Protein AF-E8JMA4-F1 (afdb_monomer_lite)

Structure (mmCIF, N/CA/C/O backbone):
data_AF-E8JMA4-F1
#
_entry.id   AF-E8JMA4-F1
#
loop_
_atom_site.group_PDB
_atom_site.id
_atom_site.type_symbol
_atom_site.label_atom_id
_atom_site.label_alt_id
_atom_site.label_comp_id
_atom_site.label_asym_id
_atom_site.label_entity_id
_atom_site.label_seq_id
_atom_site.pdbx_PDB_ins_code
_atom_site.Cartn_x
_atom_site.Cartn_y
_atom_site.Cartn_z
_atom_site.occupancy
_atom_site.B_iso_or_equiv
_atom_site.auth_seq_id
_atom_site.auth_comp_id
_atom_site.auth_asym_id
_atom_site.auth_atom_id
_atom_site.pdbx_PDB_model_num
ATOM 1 N N . MET A 1 1 ? 22.008 16.889 31.447 1.00 34.47 1 MET A N 1
ATOM 2 C CA . MET A 1 1 ? 21.770 15.453 31.708 1.00 34.47 1 MET A CA 1
ATOM 3 C C . MET A 1 1 ? 21.089 14.903 30.471 1.00 34.47 1 MET A C 1
ATOM 5 O O . MET A 1 1 ? 19.992 15.343 30.158 1.00 34.47 1 MET A O 1
ATOM 9 N N . GLY A 1 2 ? 21.834 14.136 29.677 1.00 41.97 2 GLY A N 1
ATOM 10 C CA . GLY A 1 2 ? 21.431 13.733 28.334 1.00 41.97 2 GLY A CA 1
ATOM 11 C C . GLY A 1 2 ? 20.276 12.740 28.337 1.00 41.97 2 GLY A C 1
ATOM 12 O O . GLY A 1 2 ? 20.227 11.860 29.186 1.00 41.97 2 GLY A O 1
ATOM 13 N N . ASN A 1 3 ? 19.406 12.864 27.340 1.00 37.56 3 ASN A N 1
ATOM 14 C CA . ASN A 1 3 ? 18.666 11.735 26.801 1.00 37.56 3 ASN A CA 1
ATOM 15 C C . ASN A 1 3 ? 19.006 11.679 25.317 1.00 37.56 3 ASN A C 1
ATOM 17 O O . ASN A 1 3 ? 18.850 12.665 24.600 1.00 37.56 3 ASN A O 1
ATOM 21 N N . GLY A 1 4 ? 19.607 10.558 24.926 1.00 39.25 4 GLY A N 1
ATOM 22 C CA . GLY A 1 4 ? 20.219 10.351 23.628 1.00 39.25 4 GLY A CA 1
ATOM 23 C C . GLY A 1 4 ? 19.219 10.483 22.495 1.00 39.25 4 GLY A C 1
ATOM 24 O O . GLY A 1 4 ? 18.450 9.566 22.229 1.00 39.25 4 GLY A O 1
ATOM 25 N N . ASP A 1 5 ? 19.312 11.594 21.776 1.00 39.41 5 ASP A N 1
ATOM 26 C CA . ASP A 1 5 ? 18.898 11.659 20.385 1.00 39.41 5 ASP A CA 1
ATOM 27 C C . ASP A 1 5 ? 20.010 10.969 19.577 1.00 39.41 5 ASP A C 1
ATOM 29 O O . ASP A 1 5 ? 20.922 11.592 19.028 1.00 39.41 5 ASP A O 1
ATOM 33 N N . LEU A 1 6 ? 20.022 9.632 19.628 1.00 41.47 6 LEU A N 1
ATOM 34 C CA . LEU A 1 6 ? 20.780 8.809 18.691 1.00 41.47 6 LEU A CA 1
ATOM 35 C C . LEU A 1 6 ? 20.145 9.056 17.326 1.00 41.47 6 LEU A C 1
ATOM 37 O O . LEU A 1 6 ? 19.218 8.363 16.915 1.00 41.47 6 LEU A O 1
ATOM 41 N N . GLY A 1 7 ? 20.624 10.119 16.679 1.00 38.72 7 GLY A N 1
ATOM 42 C CA . GLY A 1 7 ? 20.182 10.586 15.385 1.00 38.72 7 GLY A CA 1
ATOM 43 C C . GLY A 1 7 ? 20.275 9.463 14.369 1.00 38.72 7 GLY A C 1
ATOM 44 O O . GLY A 1 7 ? 21.314 9.252 13.739 1.00 38.72 7 GLY A O 1
ATOM 45 N N . MET A 1 8 ? 19.156 8.773 14.158 1.00 44.88 8 MET A N 1
ATOM 46 C CA . MET A 1 8 ? 18.905 8.163 12.870 1.00 44.88 8 MET A CA 1
ATOM 47 C C . MET A 1 8 ? 18.930 9.314 11.874 1.00 44.88 8 MET A C 1
ATOM 49 O O . MET A 1 8 ? 18.011 10.133 11.825 1.00 44.88 8 MET A O 1
ATOM 53 N N . LYS A 1 9 ? 20.045 9.420 11.139 1.00 49.44 9 LYS A N 1
ATOM 54 C CA . LYS A 1 9 ? 20.185 10.273 9.958 1.00 49.44 9 LYS A CA 1
ATOM 55 C C . LYS A 1 9 ? 18.846 10.252 9.232 1.00 49.44 9 LYS A C 1
ATOM 57 O O . LYS A 1 9 ? 18.392 9.160 8.900 1.00 49.44 9 LYS A O 1
ATOM 62 N N . LYS A 1 10 ? 18.219 11.419 9.028 1.00 56.12 10 LYS A N 1
ATOM 63 C CA . LYS A 1 10 ? 17.017 11.545 8.191 1.00 56.12 10 LYS A CA 1
ATOM 64 C C . LYS A 1 10 ? 17.308 10.808 6.888 1.00 56.12 10 LYS A C 1
ATOM 66 O O . LYS A 1 10 ? 18.063 11.310 6.055 1.00 56.12 10 LYS A O 1
ATOM 71 N N . LEU A 1 11 ? 16.791 9.588 6.763 1.00 60.94 11 LEU A N 1
ATOM 72 C CA . LEU A 1 11 ? 16.864 8.840 5.523 1.00 60.94 11 LEU A CA 1
ATOM 73 C C . LEU A 1 11 ? 16.191 9.715 4.461 1.00 60.94 11 LEU A C 1
ATOM 75 O O . LEU A 1 11 ? 15.265 10.473 4.764 1.00 60.94 11 LEU A O 1
ATOM 79 N N . PHE A 1 12 ? 16.701 9.661 3.231 1.00 75.50 12 PHE A N 1
ATOM 80 C CA . PHE A 1 12 ? 16.115 10.388 2.102 1.00 75.50 12 PHE A CA 1
ATOM 81 C C . PHE A 1 12 ? 14.599 10.157 2.056 1.00 75.50 12 PHE A C 1
ATOM 83 O O . PHE A 1 12 ? 14.161 9.065 2.388 1.00 75.50 12 PHE A O 1
ATOM 90 N N . SER A 1 13 ? 13.784 11.136 1.652 1.00 86.19 13 SER A N 1
ATOM 91 C CA . SER A 1 13 ? 12.327 10.925 1.568 1.00 86.19 13 SER A CA 1
ATOM 92 C C . SER A 1 13 ? 12.007 9.672 0.729 1.00 86.19 13 SER A C 1
ATOM 94 O O . SER A 1 13 ? 12.574 9.548 -0.362 1.00 86.19 13 SER A O 1
ATOM 96 N N . PRO A 1 14 ? 11.105 8.771 1.173 1.00 87.19 14 PRO A N 1
ATOM 97 C CA . PRO A 1 14 ? 10.703 7.598 0.404 1.00 87.19 14 PRO A CA 1
ATOM 98 C C . PRO A 1 14 ? 10.238 7.924 -1.012 1.00 87.19 14 PRO A C 1
ATOM 100 O O . PRO A 1 14 ? 10.599 7.218 -1.951 1.00 87.19 14 PRO A O 1
ATOM 103 N N . ALA A 1 15 ? 9.519 9.036 -1.198 1.00 86.94 15 ALA A N 1
ATOM 104 C CA . ALA A 1 15 ? 9.139 9.516 -2.525 1.00 86.94 15 ALA A CA 1
ATOM 105 C C . ALA A 1 15 ? 10.378 9.800 -3.391 1.00 86.94 15 ALA A C 1
ATOM 107 O O . ALA A 1 15 ? 10.512 9.268 -4.491 1.00 86.94 15 ALA A O 1
ATOM 108 N N . CYS A 1 16 ? 11.321 10.585 -2.864 1.00 88.62 16 CYS A N 1
ATOM 109 C CA . CYS A 1 16 ? 12.538 10.957 -3.581 1.00 88.62 16 CYS A CA 1
ATOM 110 C C . CYS A 1 16 ? 13.426 9.741 -3.883 1.00 88.62 16 CYS A C 1
ATOM 112 O O . CYS A 1 16 ? 13.853 9.572 -5.022 1.00 88.62 16 CYS A O 1
ATOM 114 N N . GLY A 1 17 ? 13.653 8.863 -2.901 1.00 89.88 17 GLY A N 1
ATOM 115 C CA . GLY A 1 17 ? 14.465 7.660 -3.087 1.00 89.88 17 GLY A CA 1
ATOM 116 C C . GLY A 1 17 ? 13.850 6.680 -4.085 1.00 89.88 17 GLY A C 1
ATOM 117 O O . GLY A 1 17 ? 14.570 6.118 -4.904 1.00 89.88 17 GLY A O 1
ATOM 118 N N . THR A 1 18 ? 12.522 6.534 -4.082 1.00 89.75 18 THR A N 1
ATOM 119 C CA . THR A 1 18 ? 11.817 5.699 -5.067 1.00 89.75 18 THR A CA 1
ATOM 120 C C . THR A 1 18 ? 11.958 6.260 -6.474 1.00 89.75 18 THR A C 1
ATOM 122 O O . THR A 1 18 ? 12.339 5.532 -7.385 1.00 89.75 18 THR A O 1
ATOM 125 N N . ILE A 1 19 ? 11.667 7.552 -6.656 1.00 90.06 19 ILE A N 1
ATOM 126 C CA . ILE A 1 19 ? 11.730 8.204 -7.969 1.00 90.06 19 ILE A CA 1
ATOM 127 C C . ILE A 1 19 ? 13.153 8.129 -8.519 1.00 90.06 19 ILE A C 1
ATOM 129 O O . ILE A 1 19 ? 13.346 7.746 -9.669 1.00 90.06 19 ILE A O 1
ATOM 133 N N . LEU A 1 20 ? 14.151 8.441 -7.688 1.00 92.75 20 LEU A N 1
ATOM 134 C CA . LEU A 1 20 ? 15.554 8.396 -8.080 1.00 92.75 20 LEU A CA 1
ATOM 135 C C . LEU A 1 20 ? 16.005 6.964 -8.396 1.00 92.75 20 LEU A C 1
ATOM 137 O O . LEU A 1 20 ? 16.656 6.747 -9.413 1.00 92.75 20 LEU A O 1
ATOM 141 N N . GLY A 1 21 ? 15.620 5.981 -7.58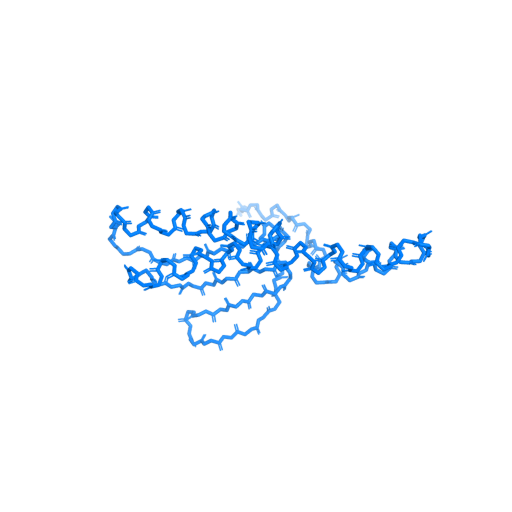0 1.00 91.19 21 GLY A N 1
ATOM 142 C CA . GLY A 1 21 ? 15.929 4.571 -7.818 1.00 91.19 21 GLY A CA 1
ATOM 143 C C . GLY A 1 21 ? 15.324 4.047 -9.121 1.00 91.19 21 GLY A C 1
ATOM 144 O O . GLY A 1 21 ? 16.040 3.468 -9.936 1.00 91.19 21 GLY A O 1
ATOM 145 N N . LEU A 1 22 ? 14.036 4.311 -9.362 1.00 91.25 22 LEU A N 1
ATOM 146 C CA . LEU A 1 22 ? 13.375 3.960 -10.621 1.00 91.25 22 LEU A CA 1
ATOM 147 C C . LEU A 1 22 ? 14.060 4.648 -11.802 1.00 91.25 22 LEU A C 1
ATOM 149 O O . LEU A 1 22 ? 14.405 3.985 -12.772 1.00 91.25 22 LEU A O 1
ATOM 153 N N . PHE A 1 23 ? 14.329 5.950 -11.706 1.00 93.62 23 PHE A N 1
ATOM 154 C CA . PHE A 1 23 ? 15.003 6.696 -12.766 1.00 93.62 23 PHE A CA 1
ATOM 155 C C . PHE A 1 23 ? 16.374 6.100 -13.119 1.00 93.62 23 PHE A C 1
ATOM 157 O O . PHE A 1 23 ? 16.672 5.901 -14.297 1.00 93.62 23 PHE A O 1
ATOM 164 N N . LEU A 1 24 ? 17.180 5.738 -12.115 1.00 94.44 24 LEU A N 1
ATOM 165 C CA . LEU A 1 24 ? 18.466 5.072 -12.329 1.00 94.44 24 LEU A CA 1
ATOM 166 C C . LEU A 1 24 ? 18.302 3.707 -13.008 1.00 94.44 24 LEU A C 1
ATOM 168 O O . LEU A 1 24 ? 19.017 3.422 -13.968 1.00 94.44 24 LEU A O 1
ATOM 172 N N . LEU A 1 25 ? 17.341 2.886 -12.574 1.00 92.50 25 LEU A N 1
ATOM 173 C CA . LEU A 1 25 ? 17.061 1.587 -13.198 1.00 92.50 25 LEU A CA 1
ATOM 174 C C . LEU A 1 25 ? 16.666 1.731 -14.675 1.00 92.50 25 LEU A C 1
ATOM 176 O O . LEU A 1 25 ? 17.141 0.965 -15.514 1.00 92.50 25 LEU A O 1
ATOM 180 N N . LEU A 1 26 ? 15.860 2.744 -15.010 1.00 93.25 26 LEU A N 1
ATOM 181 C CA . LEU A 1 26 ? 15.448 3.034 -16.388 1.00 93.25 26 LEU A CA 1
ATOM 182 C C . LEU A 1 26 ? 16.616 3.483 -17.284 1.00 93.25 26 LEU A C 1
ATOM 184 O O . LEU A 1 26 ? 16.573 3.271 -18.501 1.00 93.25 26 LEU A O 1
ATOM 188 N N . ILE A 1 27 ? 17.651 4.105 -16.713 1.00 94.12 27 ILE A N 1
ATOM 189 C CA . ILE A 1 27 ? 18.867 4.498 -17.440 1.00 94.12 27 ILE A CA 1
ATOM 190 C C . ILE A 1 27 ? 19.793 3.298 -17.639 1.00 94.12 27 ILE A C 1
ATOM 192 O O . ILE A 1 27 ? 20.261 3.081 -18.754 1.00 94.12 27 ILE A O 1
ATOM 196 N N . ILE A 1 28 ? 20.048 2.531 -16.576 1.00 95.94 28 ILE A N 1
ATOM 197 C CA . ILE A 1 28 ? 21.021 1.430 -16.583 1.00 95.94 28 ILE A CA 1
ATOM 198 C C . ILE A 1 28 ? 20.529 0.262 -17.447 1.00 95.94 28 ILE A C 1
ATOM 200 O O . ILE A 1 28 ? 21.324 -0.338 -18.167 1.00 95.94 28 ILE A O 1
ATOM 204 N N . PHE A 1 29 ? 19.224 -0.035 -17.428 1.00 94.38 29 PHE A N 1
ATOM 205 C CA . PHE A 1 29 ? 18.641 -1.137 -18.202 1.00 94.38 29 PHE A CA 1
ATOM 206 C C . PHE A 1 29 ? 17.568 -0.631 -19.177 1.00 94.38 29 PHE A C 1
ATOM 208 O O . PHE A 1 29 ? 16.367 -0.826 -18.963 1.00 94.38 29 PHE A O 1
ATOM 215 N N . PRO A 1 30 ? 17.970 0.001 -20.292 1.00 91.00 30 PRO A N 1
ATOM 216 C CA . PRO A 1 30 ? 17.031 0.596 -21.237 1.00 91.00 30 PRO A CA 1
ATOM 217 C C . PRO A 1 30 ? 16.082 -0.430 -21.876 1.00 91.00 30 PRO A C 1
ATOM 219 O O . PRO A 1 30 ? 14.928 -0.106 -22.140 1.00 91.00 30 PRO A O 1
ATOM 222 N N . ALA A 1 31 ? 16.536 -1.672 -22.069 1.00 94.56 31 ALA A N 1
ATOM 223 C CA . ALA A 1 31 ? 15.721 -2.755 -22.619 1.00 94.56 31 ALA A CA 1
ATOM 224 C C . ALA A 1 31 ? 14.637 -3.274 -21.651 1.00 94.56 31 ALA A C 1
ATOM 226 O O . ALA A 1 31 ? 13.685 -3.901 -22.097 1.00 94.56 31 ALA A O 1
ATOM 227 N N . ALA A 1 32 ? 14.756 -3.006 -20.343 1.00 92.50 32 ALA A N 1
ATOM 228 C CA . ALA A 1 32 ? 13.834 -3.487 -19.307 1.00 92.50 32 ALA A CA 1
ATOM 229 C C . ALA A 1 32 ? 12.909 -2.384 -18.752 1.00 92.50 32 ALA A C 1
ATOM 231 O O . ALA A 1 32 ? 12.218 -2.591 -17.754 1.00 92.50 32 ALA A O 1
ATOM 232 N N . ARG A 1 33 ? 12.893 -1.196 -19.377 1.00 91.94 33 ARG A N 1
ATOM 233 C CA . ARG A 1 33 ? 12.164 -0.014 -18.879 1.00 91.94 33 ARG A CA 1
ATOM 234 C C . ARG A 1 33 ? 10.692 -0.285 -18.614 1.00 91.94 33 ARG A C 1
ATOM 236 O O . ARG A 1 33 ? 10.191 0.035 -17.540 1.00 91.94 33 ARG A O 1
ATOM 243 N N . GLU A 1 34 ? 10.017 -0.875 -19.593 1.00 91.81 34 GLU A N 1
ATOM 244 C CA . GLU A 1 34 ? 8.593 -1.181 -19.503 1.00 91.81 34 GLU A CA 1
ATOM 245 C C . GLU A 1 34 ? 8.315 -2.155 -18.355 1.00 91.81 34 GLU A C 1
ATOM 247 O O . GLU A 1 34 ? 7.455 -1.895 -17.517 1.00 91.81 34 GLU A O 1
ATOM 252 N N . THR A 1 35 ? 9.120 -3.215 -18.242 1.00 92.94 35 THR A N 1
ATOM 253 C CA . THR A 1 35 ? 9.012 -4.208 -17.167 1.00 92.94 35 THR A CA 1
ATOM 254 C C . THR A 1 35 ? 9.194 -3.584 -15.786 1.00 92.94 35 THR A C 1
ATOM 256 O O . THR A 1 35 ? 8.460 -3.932 -14.867 1.00 92.94 35 THR A O 1
ATOM 259 N N . PHE A 1 36 ? 10.120 -2.636 -15.619 1.00 91.81 36 PHE A N 1
ATOM 260 C CA . PHE A 1 36 ? 10.288 -1.944 -14.339 1.00 91.81 36 PHE A CA 1
ATOM 261 C C . PHE A 1 36 ? 9.111 -1.041 -13.987 1.00 91.81 36 PHE A C 1
ATOM 263 O O . PHE A 1 36 ? 8.663 -1.064 -12.842 1.00 91.81 36 PHE A O 1
ATOM 270 N N . VAL A 1 37 ? 8.597 -0.262 -14.943 1.00 90.38 37 VAL A N 1
ATOM 271 C CA . VAL A 1 37 ? 7.442 0.614 -14.694 1.00 90.38 37 VAL A CA 1
ATOM 272 C C . VAL A 1 37 ? 6.207 -0.220 -14.368 1.00 90.38 37 VAL A C 1
ATOM 274 O O . VAL A 1 37 ? 5.562 0.020 -13.349 1.00 90.38 37 VAL A O 1
ATOM 277 N N . LEU A 1 38 ? 5.908 -1.232 -15.186 1.00 92.44 38 LEU A N 1
ATOM 278 C CA . LEU A 1 38 ? 4.771 -2.124 -14.969 1.00 92.44 38 LEU A CA 1
ATOM 279 C C . LEU A 1 38 ? 4.918 -2.925 -13.676 1.00 92.44 38 LEU A C 1
ATOM 281 O O . LEU A 1 38 ? 3.959 -3.029 -12.919 1.00 92.44 38 LEU A O 1
ATOM 285 N N . GLY A 1 39 ? 6.112 -3.441 -13.384 1.00 92.88 39 GLY A N 1
ATOM 286 C CA . GLY A 1 39 ? 6.389 -4.167 -12.148 1.00 92.88 39 GLY A CA 1
ATOM 287 C C . GLY A 1 39 ? 6.206 -3.288 -10.913 1.00 92.88 39 GLY A C 1
ATOM 288 O O . GLY A 1 39 ? 5.552 -3.698 -9.956 1.00 92.88 39 GLY A O 1
ATOM 289 N N . TYR A 1 40 ? 6.710 -2.052 -10.946 1.00 92.50 40 TYR A N 1
ATOM 290 C CA . TYR A 1 40 ? 6.523 -1.104 -9.851 1.00 92.50 40 TYR A CA 1
ATOM 291 C C . TYR A 1 40 ? 5.046 -0.749 -9.648 1.00 92.50 40 TYR A C 1
ATOM 293 O O . TYR A 1 40 ? 4.539 -0.862 -8.532 1.00 92.50 40 TYR A O 1
ATOM 301 N N . LEU A 1 41 ? 4.339 -0.366 -10.718 1.00 91.88 41 LEU A N 1
ATOM 302 C CA . LEU A 1 41 ? 2.907 -0.059 -10.655 1.00 91.88 41 LEU A CA 1
ATOM 303 C C . LEU A 1 41 ? 2.097 -1.270 -10.180 1.00 91.88 41 LEU A C 1
ATOM 305 O O . LEU A 1 41 ? 1.213 -1.116 -9.342 1.00 91.88 41 LEU A O 1
ATOM 309 N N . GLY A 1 42 ? 2.438 -2.468 -10.656 1.00 93.00 42 GLY A N 1
ATOM 310 C CA . GLY A 1 42 ? 1.819 -3.725 -10.251 1.00 93.00 42 GLY A CA 1
ATOM 311 C C . GLY A 1 42 ? 2.000 -4.010 -8.763 1.00 93.00 42 GLY A C 1
ATOM 312 O O . GLY A 1 42 ? 1.025 -4.309 -8.081 1.00 93.00 42 GLY A O 1
ATOM 313 N N . ILE A 1 43 ? 3.213 -3.843 -8.224 1.00 92.75 43 ILE A N 1
ATOM 314 C CA . ILE A 1 43 ? 3.470 -4.009 -6.786 1.00 92.75 43 ILE A CA 1
ATOM 315 C C . ILE A 1 43 ? 2.718 -2.951 -5.972 1.00 92.75 43 ILE A C 1
ATOM 317 O O . ILE A 1 43 ? 2.083 -3.297 -4.979 1.00 92.75 43 ILE A O 1
ATOM 321 N N . MET A 1 44 ? 2.739 -1.677 -6.377 1.00 93.50 44 MET A N 1
ATOM 322 C CA . MET A 1 44 ? 2.003 -0.625 -5.660 1.00 93.50 44 MET A CA 1
ATOM 323 C C . MET A 1 44 ? 0.491 -0.871 -5.679 1.00 93.50 44 MET A C 1
ATOM 325 O O . MET A 1 44 ? -0.174 -0.659 -4.668 1.00 93.50 44 MET A O 1
ATOM 329 N N . LEU A 1 45 ? -0.056 -1.365 -6.793 1.00 92.69 45 LEU A N 1
ATOM 330 C CA . LEU A 1 45 ? -1.460 -1.756 -6.898 1.00 92.69 45 LEU A CA 1
ATOM 331 C C . LEU A 1 45 ? -1.772 -2.967 -6.006 1.00 92.69 45 LEU A C 1
ATOM 333 O O . LEU A 1 45 ? -2.771 -2.961 -5.288 1.00 92.69 45 LEU A O 1
ATOM 337 N N . ALA A 1 46 ? -0.917 -3.991 -6.013 1.00 94.12 46 ALA A N 1
ATOM 338 C CA . ALA A 1 46 ? -1.083 -5.190 -5.194 1.00 94.12 46 ALA A CA 1
ATOM 339 C C . ALA A 1 46 ? -1.052 -4.859 -3.695 1.00 94.12 46 ALA A C 1
ATOM 341 O O . ALA A 1 46 ? -1.917 -5.298 -2.940 1.00 94.12 46 ALA A O 1
ATOM 342 N N . VAL A 1 47 ? -0.107 -4.022 -3.263 1.00 94.81 47 VAL A N 1
ATOM 343 C CA . VAL A 1 47 ? -0.057 -3.573 -1.870 1.00 94.81 47 VAL A CA 1
ATOM 344 C C . VAL A 1 47 ? -1.232 -2.652 -1.550 1.00 94.81 47 VAL A C 1
ATOM 346 O O . VAL A 1 47 ? -1.871 -2.806 -0.515 1.00 94.81 47 VAL A O 1
ATOM 349 N N . GLY A 1 48 ? -1.584 -1.735 -2.453 1.00 94.44 48 GLY A N 1
ATOM 350 C CA . GLY A 1 48 ? -2.724 -0.846 -2.259 1.00 94.44 48 GLY A CA 1
ATOM 351 C C . GLY A 1 48 ? -4.039 -1.600 -2.084 1.00 94.44 48 GLY A C 1
ATOM 352 O O . GLY A 1 48 ? -4.807 -1.284 -1.181 1.00 94.44 48 GLY A O 1
ATOM 353 N N . THR A 1 49 ? -4.278 -2.633 -2.891 1.00 94.25 49 THR A N 1
ATOM 354 C CA . THR A 1 49 ? -5.460 -3.500 -2.768 1.00 94.25 49 THR A CA 1
ATOM 355 C C . THR A 1 49 ? -5.432 -4.346 -1.494 1.00 94.25 49 THR A C 1
ATOM 357 O O . THR A 1 49 ? -6.470 -4.479 -0.845 1.00 94.25 49 THR A O 1
ATOM 360 N N . HIS A 1 50 ? -4.263 -4.852 -1.085 1.00 96.56 50 HIS A N 1
ATOM 361 C CA . HIS A 1 50 ? -4.085 -5.561 0.187 1.00 96.56 50 HIS A CA 1
ATOM 362 C C . HIS A 1 50 ? -4.457 -4.681 1.387 1.00 96.56 50 HIS A C 1
ATOM 364 O O . HIS A 1 50 ? -5.343 -5.010 2.175 1.00 96.56 50 HIS A O 1
ATOM 370 N N . GLU A 1 51 ? -3.831 -3.512 1.497 1.00 96.25 51 GLU A N 1
ATOM 371 C CA . GLU A 1 51 ? -4.076 -2.590 2.604 1.00 96.25 51 GLU A CA 1
ATOM 372 C C . GLU A 1 51 ? -5.506 -2.033 2.564 1.00 96.25 51 GLU A C 1
ATOM 374 O O . GLU A 1 51 ? -6.148 -1.855 3.604 1.00 96.25 51 GLU A O 1
ATOM 379 N N . PHE A 1 52 ? -6.058 -1.823 1.365 1.00 94.38 52 PHE A N 1
ATOM 380 C CA . PHE A 1 52 ? -7.462 -1.461 1.199 1.00 94.38 52 PHE A CA 1
ATOM 381 C C . PHE A 1 52 ? -8.409 -2.552 1.718 1.00 94.38 52 PHE A C 1
ATOM 383 O O . PHE A 1 52 ? -9.452 -2.226 2.279 1.00 94.38 52 PHE A O 1
ATOM 390 N N . GLY A 1 53 ? -8.049 -3.833 1.608 1.00 96.12 53 GLY A N 1
ATOM 391 C CA . GLY A 1 53 ? -8.825 -4.924 2.197 1.00 96.12 53 GLY A CA 1
ATOM 392 C C . GLY A 1 53 ? -8.849 -4.898 3.717 1.00 96.12 53 GLY A C 1
ATOM 393 O O . GLY A 1 53 ? -9.918 -5.068 4.309 1.00 96.12 53 GLY A O 1
ATOM 394 N N . HIS A 1 54 ? -7.716 -4.600 4.357 1.00 96.19 54 HIS A N 1
ATOM 395 C CA . HIS A 1 54 ? -7.689 -4.358 5.800 1.00 96.19 54 HIS A CA 1
ATOM 396 C C . HIS A 1 54 ? -8.565 -3.162 6.185 1.00 96.19 54 HIS A C 1
ATOM 398 O O . HIS A 1 54 ? -9.364 -3.250 7.122 1.00 96.19 54 HIS A O 1
ATOM 404 N N . PHE A 1 55 ? -8.455 -2.065 5.429 1.00 95.00 55 PHE A N 1
ATOM 405 C CA . PHE A 1 55 ? -9.259 -0.864 5.627 1.00 95.00 55 PHE A CA 1
ATOM 406 C C . PHE A 1 55 ? -10.757 -1.143 5.507 1.00 95.00 55 PHE A C 1
ATOM 408 O O . PHE A 1 55 ? -11.506 -0.809 6.422 1.00 95.00 55 PHE A O 1
ATOM 415 N N . LEU A 1 56 ? -11.196 -1.765 4.413 1.00 94.56 56 LEU A N 1
ATOM 416 C CA . LEU A 1 56 ? -12.605 -2.009 4.133 1.00 94.56 56 LEU A CA 1
ATOM 417 C C . LEU A 1 56 ? -13.207 -2.934 5.189 1.00 94.56 56 LEU A C 1
ATOM 419 O O . LEU A 1 56 ? -14.227 -2.594 5.787 1.00 94.56 56 LEU A O 1
ATOM 423 N N . ALA A 1 57 ? -12.546 -4.060 5.470 1.00 94.19 57 ALA A N 1
ATOM 424 C CA . ALA A 1 57 ? -13.006 -5.017 6.469 1.00 94.19 57 ALA A CA 1
ATOM 425 C C . ALA A 1 57 ? -13.039 -4.406 7.878 1.00 94.19 57 ALA A C 1
ATOM 427 O O . ALA A 1 57 ? -13.986 -4.639 8.629 1.00 94.19 57 ALA A O 1
ATOM 428 N N . GLY A 1 58 ? -12.052 -3.585 8.241 1.00 92.62 58 GLY A N 1
ATOM 429 C CA . GLY A 1 58 ? -12.067 -2.844 9.499 1.00 92.62 58 GLY A CA 1
ATOM 430 C C . GLY A 1 58 ? -13.212 -1.833 9.567 1.00 92.62 58 GLY A C 1
ATOM 431 O O . GLY A 1 58 ? -13.969 -1.819 10.539 1.00 92.62 58 GLY A O 1
ATOM 432 N N . TYR A 1 59 ? -13.369 -1.021 8.522 1.00 90.62 59 TYR A N 1
ATOM 433 C CA . TYR A 1 59 ? -14.342 0.067 8.462 1.00 90.62 59 TYR A CA 1
ATOM 434 C C . TYR A 1 59 ? -15.784 -0.437 8.579 1.00 90.62 59 TYR A C 1
ATOM 436 O O . TYR A 1 59 ? -16.546 0.077 9.397 1.00 90.62 59 TYR A O 1
ATOM 444 N N . VAL A 1 60 ? -16.149 -1.493 7.839 1.00 92.81 60 VAL A N 1
ATOM 445 C CA . VAL A 1 60 ? -17.503 -2.082 7.912 1.00 92.81 60 VAL A CA 1
ATOM 446 C C . VAL A 1 60 ? -17.802 -2.718 9.272 1.00 92.81 60 VAL A C 1
ATOM 448 O O . VAL A 1 60 ? -18.960 -2.806 9.667 1.00 92.81 60 VAL A O 1
ATOM 451 N N . ASN A 1 61 ? -16.767 -3.114 10.020 1.00 90.06 61 ASN A N 1
ATOM 452 C CA . ASN A 1 61 ? -16.883 -3.631 11.385 1.00 90.06 61 ASN A CA 1
ATOM 453 C C . ASN A 1 61 ? -16.710 -2.537 12.462 1.00 90.06 61 ASN A C 1
ATOM 455 O O . ASN A 1 61 ? -16.509 -2.846 13.637 1.00 90.06 61 ASN A O 1
ATOM 459 N N . GLY A 1 62 ? -16.781 -1.256 12.084 1.00 88.62 62 GLY A N 1
ATOM 460 C CA . GLY A 1 62 ? -16.769 -0.124 13.014 1.00 88.62 62 GLY A CA 1
ATOM 461 C C . GLY A 1 62 ? -15.388 0.266 13.552 1.00 88.62 62 GLY A C 1
ATOM 462 O O . GLY A 1 62 ? -15.302 1.056 14.496 1.00 88.62 62 GLY A O 1
ATOM 463 N N . ILE A 1 63 ? -14.299 -0.251 12.974 1.00 90.50 63 ILE A N 1
ATOM 464 C CA . ILE A 1 63 ? -12.935 0.152 13.333 1.00 90.50 63 ILE A CA 1
ATOM 465 C C . ILE A 1 63 ? -12.620 1.497 12.675 1.00 90.50 63 ILE A C 1
ATOM 467 O O . ILE A 1 63 ? -12.754 1.668 11.464 1.00 90.50 63 ILE A O 1
ATOM 471 N N . LYS A 1 64 ? -12.177 2.468 13.482 1.00 91.25 64 LYS A N 1
ATOM 472 C CA . LYS A 1 64 ? -11.871 3.817 12.996 1.00 91.25 64 LYS A CA 1
ATOM 473 C C . LYS A 1 64 ? -10.484 3.854 12.338 1.00 91.25 64 LYS A C 1
ATOM 475 O O . LYS A 1 64 ? -9.491 3.628 13.039 1.00 91.25 64 LYS A O 1
ATOM 480 N N . PRO A 1 65 ? -10.387 4.172 11.036 1.00 91.88 65 PRO A N 1
ATOM 481 C CA . PRO A 1 65 ? -9.107 4.303 10.350 1.00 91.88 65 PRO A CA 1
ATOM 482 C C . PRO A 1 65 ? -8.362 5.557 10.832 1.00 91.88 65 PRO A C 1
ATOM 484 O O . PRO A 1 65 ? -8.981 6.570 11.149 1.00 91.88 65 PRO A O 1
ATOM 487 N N . LEU A 1 66 ? -7.029 5.497 10.868 1.00 93.31 66 LEU A N 1
ATOM 488 C CA . LEU A 1 66 ? -6.166 6.663 11.094 1.00 93.31 66 LEU A CA 1
ATOM 489 C C . LEU A 1 66 ? -5.447 7.060 9.826 1.00 93.31 66 LEU A C 1
ATOM 491 O O . LEU A 1 66 ? -5.534 8.203 9.394 1.00 93.31 66 LEU A O 1
ATOM 495 N N . TYR A 1 67 ? -4.750 6.109 9.219 1.00 93.06 67 TYR A N 1
ATOM 496 C CA . TYR A 1 67 ? -4.122 6.316 7.932 1.00 93.06 67 TYR A CA 1
ATOM 497 C C . TYR A 1 67 ? -3.890 4.996 7.210 1.00 93.06 67 TYR A C 1
ATOM 499 O O . TYR A 1 67 ? -3.755 3.942 7.829 1.00 93.06 67 TYR A O 1
ATOM 507 N N . LEU A 1 68 ? -3.835 5.097 5.892 1.00 94.44 68 LEU A N 1
ATOM 508 C CA . LEU A 1 68 ? -3.487 4.044 4.955 1.00 94.44 68 LEU A CA 1
ATOM 509 C C . LEU A 1 68 ? -2.269 4.535 4.174 1.00 94.44 68 LEU A C 1
ATOM 511 O O . LEU A 1 68 ? -2.298 5.637 3.634 1.00 94.44 68 LEU A O 1
ATOM 515 N N . ILE A 1 69 ? -1.192 3.771 4.136 1.00 94.38 69 ILE A N 1
ATOM 516 C CA . ILE A 1 69 ? 0.004 4.100 3.359 1.00 94.38 69 ILE A CA 1
ATOM 517 C C . ILE A 1 69 ? 0.178 3.033 2.292 1.00 94.38 69 ILE A C 1
ATOM 519 O O . ILE A 1 69 ? -0.006 1.854 2.572 1.00 94.38 69 ILE A O 1
ATOM 523 N N . VAL A 1 70 ? 0.536 3.465 1.086 1.00 94.81 70 VAL A N 1
ATOM 524 C CA . VAL A 1 70 ? 0.886 2.614 -0.052 1.00 94.81 70 VAL A CA 1
ATOM 525 C C . VAL A 1 70 ? 2.119 3.228 -0.705 1.00 94.81 70 VAL A C 1
ATOM 527 O O . VAL A 1 70 ? 2.062 4.334 -1.249 1.00 94.81 70 VAL A O 1
ATOM 530 N N . GLY A 1 71 ? 3.260 2.551 -0.587 1.00 91.31 71 GLY A N 1
ATOM 531 C CA . GLY A 1 71 ? 4.555 3.077 -1.013 1.00 91.31 71 GLY A CA 1
ATOM 532 C C . GLY A 1 71 ? 4.873 4.431 -0.372 1.00 91.31 71 GLY A C 1
ATOM 533 O O . GLY A 1 71 ? 5.029 4.554 0.846 1.00 91.31 71 GLY A O 1
ATOM 534 N N . PHE A 1 72 ? 4.978 5.465 -1.207 1.00 91.19 72 PHE A N 1
ATOM 535 C CA . PHE A 1 72 ? 5.223 6.836 -0.760 1.00 91.19 72 PHE A CA 1
ATOM 536 C C . PHE A 1 72 ? 3.943 7.664 -0.557 1.00 91.19 72 PHE A C 1
ATOM 538 O O . PHE A 1 72 ? 4.044 8.823 -0.161 1.00 91.19 72 PHE A O 1
ATOM 545 N N . THR A 1 73 ? 2.750 7.127 -0.818 1.00 91.50 73 THR A N 1
ATOM 546 C CA . THR A 1 73 ? 1.476 7.841 -0.646 1.00 91.50 73 THR A CA 1
ATOM 547 C C . THR A 1 73 ? 0.852 7.491 0.700 1.00 91.50 73 THR A C 1
ATOM 549 O O . THR A 1 73 ? 0.741 6.323 1.055 1.00 91.50 73 THR A O 1
ATOM 552 N N . LYS A 1 74 ? 0.415 8.501 1.453 1.00 94.12 74 LYS A N 1
ATOM 553 C CA . LYS A 1 74 ? -0.281 8.377 2.737 1.00 94.12 74 LYS A CA 1
ATOM 554 C C . LYS A 1 74 ? -1.659 9.024 2.647 1.00 94.12 74 LYS A C 1
ATOM 556 O O . LYS A 1 74 ? -1.769 10.231 2.459 1.00 94.12 74 LYS A O 1
ATOM 561 N N . PHE A 1 75 ? -2.701 8.240 2.866 1.00 94.06 75 PHE A N 1
ATOM 562 C CA . PHE A 1 75 ? -4.075 8.689 3.054 1.00 94.06 75 PHE A CA 1
ATOM 563 C C . PHE A 1 75 ? -4.339 8.821 4.554 1.00 94.06 75 PHE A C 1
ATOM 565 O O . PHE A 1 75 ? -4.268 7.838 5.283 1.00 94.06 75 PHE A O 1
ATOM 572 N N . ASN A 1 76 ? -4.592 10.030 5.039 1.00 93.62 76 ASN A N 1
ATOM 573 C CA . ASN A 1 76 ? -4.855 10.329 6.444 1.00 93.62 76 ASN A CA 1
ATOM 574 C C . ASN A 1 76 ? -6.354 10.578 6.660 1.00 93.62 76 ASN A C 1
ATOM 576 O O . ASN A 1 76 ? -6.970 11.293 5.873 1.00 93.62 76 ASN A O 1
ATOM 580 N N . PHE A 1 77 ? -6.912 10.001 7.725 1.00 91.69 77 PHE A N 1
ATOM 581 C CA . PHE A 1 77 ? -8.330 10.051 8.084 1.00 91.69 77 PHE A CA 1
ATOM 582 C C . PHE A 1 77 ? -8.598 10.711 9.450 1.00 91.69 77 PHE A C 1
ATOM 584 O O . PHE A 1 77 ? -9.757 10.958 9.771 1.00 91.69 77 PHE A O 1
ATOM 591 N N . GLU A 1 78 ? -7.575 11.003 10.269 1.00 85.06 78 GLU A N 1
ATOM 592 C CA . GLU A 1 78 ? -7.770 11.430 11.670 1.00 85.06 78 GLU A CA 1
ATOM 593 C C . GLU A 1 78 ? -8.529 12.753 11.837 1.00 85.06 78 GLU A C 1
ATOM 595 O O . GLU A 1 78 ? -9.222 12.913 12.837 1.00 85.06 78 GLU A O 1
ATOM 600 N N . ASN A 1 79 ? -8.433 13.670 10.869 1.00 83.31 79 ASN A N 1
ATOM 601 C CA . ASN A 1 79 ? -9.055 15.001 10.913 1.00 83.31 79 ASN A CA 1
A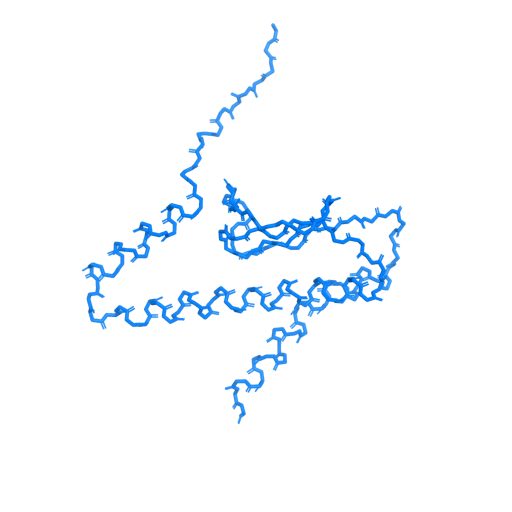TOM 602 C C . ASN A 1 79 ? -9.702 15.362 9.566 1.00 83.31 79 ASN A C 1
ATOM 604 O O . ASN A 1 79 ? -9.559 16.477 9.074 1.00 83.31 79 ASN A O 1
ATOM 608 N N . GLY A 1 80 ? -10.363 14.391 8.934 1.00 84.75 80 GLY A N 1
ATOM 609 C CA . GLY A 1 80 ? -10.811 14.486 7.544 1.00 84.75 80 GLY A CA 1
ATOM 610 C C . GLY A 1 80 ? -9.814 13.851 6.577 1.00 84.75 80 GLY A C 1
ATOM 611 O O . GLY A 1 80 ? -8.680 13.536 6.947 1.00 84.75 80 GLY A O 1
ATOM 612 N N . PHE A 1 81 ? -10.259 13.631 5.340 1.00 91.06 81 PHE A N 1
ATOM 613 C CA . PHE A 1 81 ? -9.475 12.928 4.330 1.00 91.06 81 PHE A CA 1
ATOM 614 C C . PHE A 1 81 ? -8.407 13.837 3.718 1.00 91.06 81 PHE A C 1
ATOM 616 O O . PHE A 1 81 ? -8.725 14.827 3.062 1.00 91.06 81 PHE A O 1
ATOM 623 N N . HIS A 1 82 ? -7.140 13.475 3.911 1.00 93.25 82 HIS A N 1
ATOM 624 C CA . HIS A 1 82 ? -5.996 14.192 3.354 1.00 93.25 82 HIS A CA 1
ATOM 625 C C . HIS A 1 82 ? -5.021 13.220 2.699 1.00 93.25 82 HIS A C 1
ATOM 627 O O . HIS A 1 82 ? -4.723 12.165 3.256 1.00 93.25 82 HIS A O 1
ATOM 633 N N . ILE A 1 83 ? -4.464 13.606 1.554 1.00 93.31 83 ILE A N 1
ATOM 634 C CA . ILE A 1 83 ? -3.403 12.853 0.882 1.00 93.31 83 ILE A CA 1
ATOM 635 C C . ILE A 1 83 ? -2.077 13.566 1.138 1.00 93.31 83 ILE A C 1
ATOM 637 O O . ILE A 1 83 ? -1.959 14.774 0.947 1.00 93.31 83 ILE A O 1
ATOM 641 N N . GLN A 1 84 ? -1.089 12.821 1.618 1.00 92.50 84 GLN A N 1
ATOM 642 C CA . GLN A 1 84 ? 0.240 13.305 1.979 1.00 92.50 84 GLN A CA 1
ATOM 643 C C . GLN A 1 84 ? 1.303 12.329 1.469 1.00 92.50 84 GLN A C 1
ATOM 645 O O . GLN A 1 84 ? 1.002 11.184 1.135 1.00 92.50 84 GLN A O 1
ATOM 650 N N . PHE A 1 85 ? 2.562 12.758 1.450 1.00 90.25 85 PHE A N 1
ATOM 651 C CA . PHE A 1 85 ? 3.676 11.844 1.221 1.00 90.25 85 PHE A CA 1
ATOM 652 C C . PHE A 1 85 ? 4.066 11.122 2.515 1.00 90.25 85 PHE A C 1
ATOM 654 O O . PHE A 1 85 ? 4.118 11.720 3.593 1.00 90.25 85 PHE A O 1
ATOM 661 N N . ASN A 1 86 ? 4.353 9.827 2.403 1.00 88.56 86 ASN A N 1
ATOM 662 C CA . ASN A 1 86 ? 5.012 9.060 3.444 1.00 88.56 86 ASN A CA 1
ATOM 663 C C . ASN A 1 86 ? 6.491 9.463 3.495 1.00 88.56 86 ASN A C 1
ATOM 665 O O . ASN A 1 86 ? 7.212 9.354 2.503 1.00 88.56 86 ASN A O 1
ATOM 669 N N . ASN A 1 87 ? 6.925 9.913 4.669 1.00 86.56 87 ASN A N 1
ATOM 670 C CA . ASN A 1 87 ? 8.295 10.347 4.924 1.00 86.56 87 ASN A CA 1
ATOM 671 C C . ASN A 1 87 ? 9.117 9.315 5.707 1.00 86.56 87 ASN A C 1
ATOM 673 O O . ASN A 1 87 ? 10.267 9.592 6.034 1.00 86.56 87 ASN A O 1
ATOM 677 N N . ASP A 1 88 ? 8.549 8.144 5.999 1.00 87.81 88 ASP A N 1
ATOM 678 C CA . ASP A 1 88 ? 9.186 7.102 6.794 1.00 87.81 88 ASP A CA 1
ATOM 679 C C . ASP A 1 88 ? 9.328 5.806 5.986 1.00 87.81 88 ASP A C 1
ATOM 681 O O . ASP A 1 88 ? 8.345 5.201 5.548 1.00 87.81 88 ASP A O 1
ATOM 685 N N . TRP A 1 89 ? 10.573 5.369 5.795 1.00 86.62 89 TRP A N 1
ATOM 686 C CA . TRP A 1 89 ? 10.876 4.113 5.112 1.00 86.62 89 TRP A CA 1
ATOM 687 C C . TRP A 1 89 ? 10.361 2.886 5.857 1.00 86.62 89 TRP A C 1
ATOM 689 O O . TRP A 1 89 ? 10.070 1.886 5.210 1.00 86.62 89 TRP A O 1
ATOM 699 N N . MET A 1 90 ? 10.201 2.956 7.182 1.00 87.50 90 MET A N 1
ATOM 700 C CA . MET A 1 90 ? 9.654 1.854 7.975 1.00 87.50 90 MET A CA 1
ATOM 701 C C . MET A 1 90 ? 8.229 1.488 7.542 1.00 87.50 90 MET A C 1
ATOM 703 O O . MET A 1 90 ? 7.805 0.347 7.694 1.00 87.50 90 MET A O 1
ATOM 707 N N . TYR A 1 91 ? 7.496 2.455 6.991 1.00 87.06 91 TYR A N 1
ATOM 708 C CA . TYR A 1 91 ? 6.122 2.291 6.521 1.00 87.06 91 TYR A CA 1
ATOM 709 C C . TYR A 1 91 ? 6.025 2.175 4.994 1.00 87.06 91 TYR A C 1
ATOM 711 O O . TYR A 1 91 ? 4.932 2.253 4.435 1.00 87.06 91 TYR A O 1
ATOM 719 N N . TYR A 1 92 ? 7.162 2.042 4.306 1.00 86.06 92 TYR A N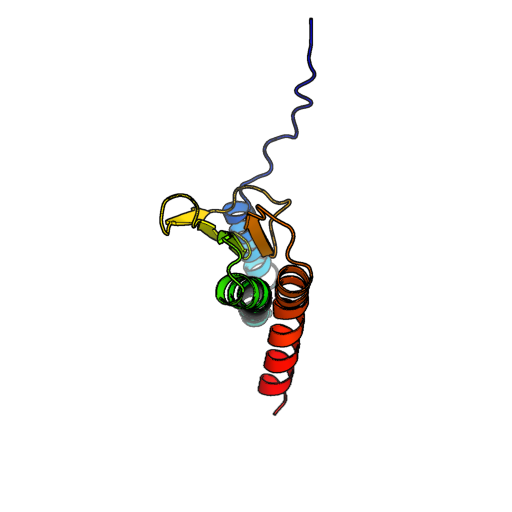 1
ATOM 720 C CA . TYR A 1 92 ? 7.207 1.912 2.856 1.00 86.06 92 TYR A CA 1
ATOM 721 C C . TYR A 1 92 ? 6.857 0.484 2.421 1.00 86.06 92 TYR A C 1
ATOM 723 O O . TYR A 1 92 ? 7.308 -0.490 3.015 1.00 86.06 92 TYR A O 1
ATOM 731 N N . GLY A 1 93 ? 6.051 0.364 1.368 1.00 86.19 93 GLY A N 1
ATOM 732 C CA . GLY A 1 93 ? 5.352 -0.871 1.015 1.00 86.19 93 GLY A CA 1
ATOM 733 C C . GLY A 1 93 ? 3.869 -0.642 1.239 1.00 86.19 93 GLY A C 1
ATOM 734 O O . GLY A 1 93 ? 3.197 -0.167 0.324 1.00 86.19 93 GLY A O 1
ATOM 735 N N . GLY A 1 94 ? 3.390 -0.868 2.460 1.00 92.00 94 GLY A N 1
ATOM 736 C CA . GLY A 1 94 ? 2.023 -0.558 2.858 1.00 92.00 94 GLY A CA 1
ATOM 737 C C . GLY A 1 94 ? 1.829 -0.618 4.369 1.00 92.00 94 GLY A C 1
ATOM 738 O O . GLY A 1 94 ? 2.520 -1.368 5.054 1.00 92.00 94 GLY A O 1
ATOM 739 N N . ILE A 1 95 ? 0.927 0.208 4.898 1.00 93.69 95 ILE A N 1
ATOM 740 C CA . ILE A 1 95 ? 0.454 0.063 6.278 1.00 93.69 95 ILE A CA 1
ATOM 741 C C . ILE A 1 95 ? -0.951 0.629 6.436 1.00 93.69 95 ILE A C 1
ATOM 743 O O . ILE A 1 95 ? -1.219 1.791 6.117 1.00 93.69 95 ILE A O 1
ATOM 747 N N . TYR A 1 96 ? -1.832 -0.164 7.028 1.00 93.56 96 TYR A N 1
ATOM 748 C CA . TYR A 1 96 ? -3.103 0.297 7.553 1.00 93.56 96 TYR A CA 1
ATOM 749 C C . TYR A 1 96 ? -3.038 0.480 9.073 1.00 93.56 96 TYR A C 1
ATOM 751 O O . TYR A 1 96 ? -2.856 -0.472 9.832 1.00 93.56 96 TYR A O 1
ATOM 759 N N . ARG A 1 97 ? -3.219 1.720 9.543 1.00 92.38 97 ARG A N 1
ATOM 760 C CA . ARG A 1 97 ? -3.291 2.043 10.974 1.00 92.38 97 ARG A CA 1
ATOM 761 C C . ARG A 1 97 ? -4.687 2.499 11.366 1.00 92.38 97 ARG A C 1
ATOM 763 O O . ARG A 1 97 ? -5.349 3.247 10.648 1.00 92.38 97 ARG A O 1
ATOM 770 N N . TYR A 1 98 ? -5.098 2.094 12.558 1.00 91.50 98 TYR A N 1
ATOM 771 C CA . TYR A 1 98 ? -6.451 2.262 13.067 1.00 91.50 98 TYR A CA 1
ATOM 772 C C . TYR A 1 98 ? -6.460 2.504 14.586 1.00 91.50 98 TYR A C 1
ATOM 774 O O . TYR A 1 98 ? -5.480 2.229 15.280 1.00 91.50 98 TYR A O 1
ATOM 782 N N . LYS A 1 99 ? -7.574 3.033 15.106 1.00 88.25 99 LYS A N 1
ATOM 783 C CA . LYS A 1 99 ? -7.850 3.172 16.547 1.00 88.25 99 LYS A CA 1
ATOM 784 C C . LYS A 1 99 ? -8.744 2.026 17.016 1.00 88.25 99 LYS A C 1
ATOM 786 O O . LYS A 1 99 ? -9.799 1.788 16.433 1.00 88.25 99 LYS A O 1
ATOM 791 N N . ILE A 1 100 ? -8.361 1.385 18.118 1.00 78.94 100 ILE A N 1
ATOM 792 C CA . ILE A 1 100 ? -9.210 0.447 18.863 1.00 78.94 100 ILE A CA 1
ATOM 793 C C . ILE A 1 100 ? -9.454 1.038 20.250 1.00 78.94 100 ILE A C 1
ATOM 795 O O . ILE A 1 100 ? -8.502 1.293 20.979 1.00 78.94 100 ILE A O 1
ATOM 799 N N . ALA A 1 101 ? -10.724 1.253 20.604 1.00 65.56 101 ALA A N 1
ATOM 800 C CA . ALA A 1 101 ? -11.115 1.681 21.952 1.00 65.56 101 ALA A CA 1
ATOM 801 C C . ALA A 1 101 ? -11.448 0.483 22.860 1.00 65.56 101 ALA A C 1
ATOM 803 O O . ALA A 1 101 ? -11.040 0.458 24.011 1.00 65.56 101 ALA A O 1
ATOM 804 N N . ASN A 1 102 ? -12.119 -0.536 22.317 1.00 68.12 102 ASN A N 1
ATOM 805 C CA . ASN A 1 102 ? -12.406 -1.815 22.968 1.00 68.12 102 ASN A CA 1
ATOM 806 C C . ASN A 1 102 ? -12.096 -2.896 21.943 1.00 68.12 102 ASN A C 1
ATOM 808 O O . ASN A 1 102 ? -12.701 -2.832 20.884 1.00 68.12 102 ASN A O 1
ATOM 812 N N . TYR A 1 103 ? -11.164 -3.819 22.202 1.00 70.81 103 TYR A N 1
ATOM 813 C CA . TYR A 1 103 ? -10.730 -4.858 21.252 1.00 70.81 103 TYR A CA 1
ATOM 814 C C . TYR A 1 103 ? -11.881 -5.816 20.893 1.00 70.81 103 TYR A C 1
ATOM 816 O O . TYR A 1 103 ? -12.101 -6.793 21.614 1.00 70.81 103 TYR A O 1
ATOM 824 N N . PRO A 1 104 ? -12.620 -5.613 19.783 1.00 80.88 104 PRO A N 1
ATOM 825 C CA . PRO A 1 104 ? -13.730 -6.482 19.444 1.00 80.88 104 PRO A CA 1
ATOM 826 C C . PRO A 1 104 ? -13.130 -7.633 18.637 1.00 80.88 104 PRO A C 1
ATOM 828 O O . PRO A 1 104 ? -12.847 -7.472 17.452 1.00 80.88 104 PRO A O 1
ATOM 831 N N . GLY A 1 105 ? -12.884 -8.782 19.274 1.00 86.50 105 GLY A N 1
ATOM 832 C CA . GLY A 1 105 ? -12.082 -9.869 18.688 1.00 86.50 105 GLY A CA 1
ATOM 833 C C . GLY A 1 105 ? -12.475 -10.252 17.254 1.00 86.50 105 GLY A C 1
ATOM 834 O O . GLY A 1 105 ? -11.605 -10.387 16.399 1.00 86.50 105 GLY A O 1
ATOM 835 N N . LYS A 1 106 ? -13.780 -10.326 16.950 1.00 87.62 106 LYS A N 1
ATOM 836 C CA . LYS A 1 106 ? -14.279 -10.599 15.588 1.00 87.62 106 LYS A CA 1
ATOM 837 C C . LYS A 1 106 ? -13.963 -9.485 14.585 1.00 87.62 106 LYS A C 1
ATOM 839 O O . LYS A 1 106 ? -13.584 -9.785 13.460 1.00 87.62 106 LYS A O 1
ATOM 844 N N . ALA A 1 107 ? -14.095 -8.221 14.984 1.00 88.31 107 ALA A N 1
ATOM 845 C CA . ALA A 1 107 ? -13.796 -7.080 14.121 1.00 88.31 107 ALA A CA 1
ATOM 846 C C . ALA A 1 107 ? -12.295 -6.994 13.818 1.00 88.31 107 ALA A C 1
ATOM 848 O O . ALA A 1 107 ? -11.913 -6.789 12.669 1.00 88.31 107 ALA A O 1
ATOM 849 N N . VAL A 1 108 ? -11.444 -7.217 14.830 1.00 90.25 108 VAL A N 1
ATOM 850 C CA . VAL A 1 108 ? -9.985 -7.274 14.643 1.00 90.25 108 VAL A CA 1
ATOM 851 C C . VAL A 1 108 ? -9.610 -8.438 13.736 1.00 90.25 108 VAL A C 1
ATOM 853 O O . VAL A 1 108 ? -8.826 -8.252 12.814 1.00 90.25 108 VAL A O 1
ATOM 856 N N . LEU A 1 109 ? -10.200 -9.619 13.942 1.00 93.19 109 LEU A N 1
ATOM 857 C CA . LEU A 1 109 ? -9.960 -10.763 13.068 1.00 93.19 109 LE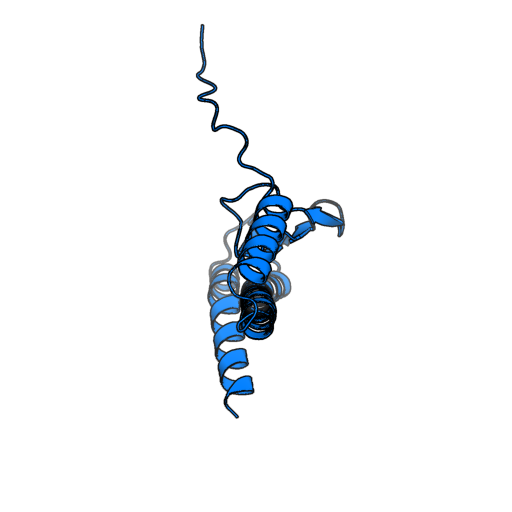U A CA 1
ATOM 858 C C . LEU A 1 109 ? -10.367 -10.453 11.623 1.00 93.19 109 LEU A C 1
ATOM 860 O O . LEU A 1 109 ? -9.570 -10.682 10.721 1.00 93.19 109 LEU A O 1
ATOM 864 N N . SER A 1 110 ? -11.562 -9.889 11.408 1.00 92.38 110 SER A N 1
ATOM 865 C CA . SER A 1 110 ? -12.041 -9.502 10.076 1.00 92.38 110 SER A CA 1
ATOM 866 C C . SER A 1 110 ? -11.103 -8.504 9.402 1.00 92.38 110 SER A C 1
ATOM 868 O O . SER A 1 110 ? -10.814 -8.647 8.218 1.00 92.38 110 SER A O 1
ATOM 870 N N . LEU A 1 111 ? -10.612 -7.514 10.151 1.00 93.81 111 LEU A N 1
ATOM 871 C CA . LEU A 1 111 ? -9.607 -6.568 9.681 1.00 93.81 111 LEU A CA 1
ATOM 872 C C . LEU A 1 111 ? -8.329 -7.294 9.266 1.00 93.81 111 LEU A C 1
ATOM 874 O O . LEU A 1 111 ? -7.861 -7.073 8.157 1.00 93.81 111 LEU A O 1
ATOM 878 N N . LEU A 1 112 ? -7.788 -8.180 10.109 1.00 93.50 112 LEU A N 1
ATOM 879 C CA . LEU A 1 112 ? -6.529 -8.888 9.850 1.00 93.50 112 LEU A CA 1
ATOM 880 C C . LEU A 1 112 ? -6.609 -9.821 8.638 1.00 93.50 112 LEU A C 1
ATOM 882 O O . LEU A 1 112 ? -5.643 -9.930 7.894 1.00 93.50 112 LEU A O 1
ATOM 886 N N . VAL A 1 113 ? -7.746 -10.480 8.411 1.00 96.06 113 VAL A N 1
ATOM 887 C CA . VAL A 1 113 ? -7.908 -11.374 7.250 1.00 96.06 113 VAL A CA 1
ATOM 888 C C . VAL A 1 113 ? -8.335 -10.638 5.980 1.00 96.06 113 VAL A C 1
ATOM 890 O O . VAL A 1 113 ? -8.162 -11.173 4.889 1.00 96.06 113 VAL A O 1
ATOM 893 N N . GLY A 1 114 ? -8.867 -9.416 6.100 1.00 95.75 114 GLY A N 1
ATOM 894 C CA . GLY A 1 114 ? -9.400 -8.642 4.978 1.00 95.75 114 GLY A CA 1
ATOM 895 C C . GLY A 1 114 ? -8.387 -8.422 3.855 1.00 95.75 114 GLY A C 1
ATOM 896 O O . GLY A 1 114 ? -8.692 -8.710 2.700 1.00 95.75 114 GLY A O 1
ATOM 897 N N . GLY A 1 115 ? -7.172 -7.977 4.185 1.00 96.06 115 GLY A N 1
ATOM 898 C CA . GLY A 1 115 ? -6.102 -7.785 3.200 1.00 96.06 115 GLY A CA 1
ATOM 899 C C . GLY A 1 115 ? -5.709 -9.077 2.479 1.00 96.06 115 GLY A C 1
ATOM 900 O O . GLY A 1 115 ? -5.843 -9.139 1.255 1.00 96.06 115 GLY A O 1
ATOM 901 N N . PRO A 1 116 ? -5.317 -10.146 3.203 1.00 96.88 116 PRO A N 1
ATOM 902 C CA . PRO A 1 116 ? -5.011 -11.444 2.607 1.00 96.88 116 PRO A CA 1
ATOM 903 C C . PRO A 1 116 ? -6.118 -11.997 1.701 1.00 96.88 116 PRO A C 1
ATOM 905 O O . PRO A 1 116 ? -5.820 -12.477 0.609 1.00 96.88 116 PRO A O 1
ATOM 908 N N . LEU A 1 117 ? -7.388 -11.905 2.115 1.00 96.25 117 LEU A N 1
ATOM 909 C CA . LEU A 1 117 ? -8.512 -12.389 1.312 1.00 96.25 117 LEU A CA 1
ATOM 910 C C . LEU A 1 117 ? -8.679 -11.588 0.019 1.00 96.25 117 LEU A C 1
ATOM 912 O O . LEU A 1 117 ? -8.813 -12.191 -1.043 1.00 96.25 117 LEU A O 1
ATOM 916 N N . ILE A 1 118 ? -8.634 -10.252 0.078 1.00 94.50 118 ILE A N 1
ATOM 917 C CA . ILE A 1 118 ? -8.735 -9.427 -1.135 1.00 94.50 118 ILE A CA 1
ATOM 918 C C . ILE A 1 118 ? -7.567 -9.701 -2.080 1.00 94.50 118 ILE A C 1
ATOM 920 O O . I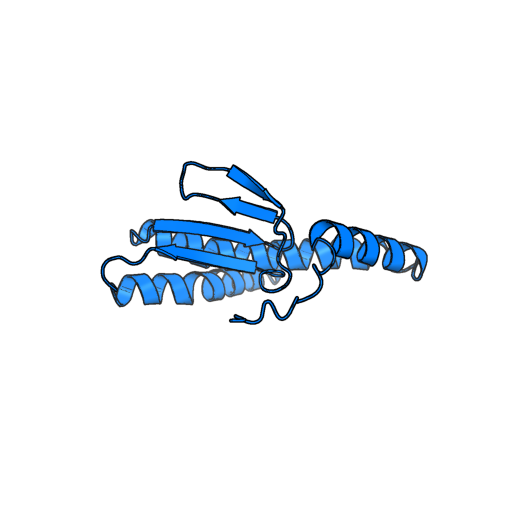LE A 1 118 ? -7.790 -9.871 -3.278 1.00 94.50 118 ILE A O 1
ATOM 924 N N . SER A 1 119 ? -6.340 -9.806 -1.568 1.00 93.81 119 SER A N 1
ATOM 925 C CA . SER A 1 119 ? -5.183 -10.143 -2.404 1.00 93.81 119 SER A CA 1
ATOM 926 C C . SER A 1 119 ? -5.322 -11.514 -3.064 1.00 93.81 119 SER A C 1
ATOM 928 O O . SER A 1 119 ? -4.986 -11.663 -4.240 1.00 93.81 119 SER A O 1
ATOM 930 N N . LEU A 1 120 ? -5.846 -12.508 -2.342 1.00 94.00 120 LEU A N 1
ATOM 931 C CA . LEU A 1 120 ? -6.083 -13.846 -2.879 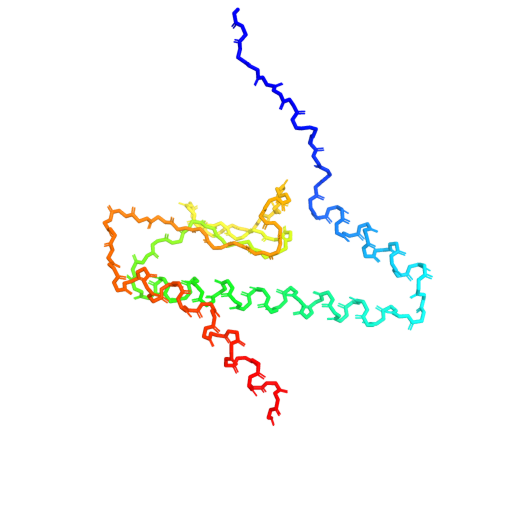1.00 94.00 120 LEU A CA 1
ATOM 932 C C . LEU A 1 120 ? -7.143 -13.831 -3.990 1.00 94.00 120 LEU A C 1
ATOM 934 O O . LEU A 1 120 ? -6.897 -14.350 -5.077 1.00 94.00 120 LEU A O 1
ATOM 938 N N . PHE A 1 121 ? -8.296 -13.197 -3.755 1.00 92.50 121 PHE A N 1
ATOM 939 C CA . PHE A 1 121 ? -9.351 -13.082 -4.765 1.00 92.50 121 PHE A CA 1
ATOM 940 C C . PHE A 1 121 ? -8.906 -12.280 -5.988 1.00 92.50 121 PHE A C 1
ATOM 942 O O . PHE A 1 121 ? -9.196 -12.682 -7.112 1.00 92.50 121 PHE A O 1
ATOM 949 N N . GLY A 1 122 ? -8.166 -11.187 -5.788 1.00 88.75 122 GLY A N 1
ATOM 950 C CA . GLY A 1 122 ? -7.582 -10.415 -6.883 1.00 88.75 122 GLY A CA 1
ATOM 951 C C . GLY A 1 122 ? -6.610 -11.250 -7.715 1.00 88.75 122 GLY A C 1
ATOM 952 O O . GLY A 1 122 ? -6.643 -11.190 -8.939 1.00 88.75 122 GLY A O 1
ATOM 953 N N . SER A 1 123 ? -5.806 -12.095 -7.064 1.00 89.44 123 SER A N 1
ATOM 954 C CA . SER A 1 123 ? -4.904 -13.020 -7.760 1.00 89.44 123 SER A CA 1
ATOM 955 C C . SER A 1 123 ? -5.673 -14.029 -8.612 1.00 89.44 123 SER A C 1
ATOM 957 O O . SER A 1 123 ? -5.304 -14.255 -9.759 1.00 89.44 123 SER A O 1
ATOM 959 N N . PHE A 1 124 ? -6.770 -14.596 -8.098 1.00 90.75 124 PHE A N 1
ATOM 960 C CA . PHE A 1 124 ? -7.625 -15.473 -8.899 1.00 90.75 124 PHE A CA 1
ATOM 961 C C . PHE A 1 124 ? -8.262 -14.736 -10.078 1.00 90.75 124 PHE A C 1
ATOM 963 O O . PHE A 1 124 ? -8.217 -15.247 -11.188 1.00 90.75 124 PHE A O 1
ATOM 970 N N . ALA A 1 125 ? -8.781 -13.524 -9.880 1.00 87.88 125 ALA A N 1
ATOM 971 C CA . ALA A 1 125 ? -9.398 -12.739 -10.951 1.00 87.88 125 ALA A CA 1
ATOM 972 C C . ALA A 1 125 ? -8.432 -12.361 -12.089 1.00 87.88 125 ALA A C 1
ATOM 974 O O . ALA A 1 125 ? -8.884 -12.040 -13.178 1.00 87.88 125 ALA A O 1
ATOM 975 N N . LEU A 1 126 ? -7.120 -12.366 -11.839 1.00 85.38 126 LEU A N 1
ATOM 976 C CA . LEU A 1 126 ? -6.098 -12.132 -12.864 1.00 85.38 126 LEU A CA 1
ATOM 977 C C . LEU A 1 126 ? -5.650 -13.417 -13.579 1.00 85.38 126 LEU A C 1
ATOM 979 O O . LEU A 1 126 ? -5.012 -13.333 -14.625 1.00 85.38 126 LEU A O 1
ATOM 983 N N . LEU A 1 127 ? -5.927 -14.589 -13.001 1.00 78.19 127 LEU A N 1
ATOM 984 C CA . LEU A 1 127 ? -5.547 -15.897 -13.546 1.00 78.19 127 LEU A CA 1
ATOM 985 C C . LEU A 1 127 ? -6.648 -16.543 -14.404 1.00 78.19 127 LEU A C 1
ATOM 987 O O . LEU A 1 127 ? -6.361 -17.524 -15.091 1.00 78.19 127 LEU A O 1
ATOM 991 N N . PHE A 1 128 ? -7.873 -16.015 -14.356 1.00 60.09 128 PHE A N 1
ATOM 992 C CA . PHE A 1 128 ? -9.038 -16.455 -15.130 1.00 60.09 128 PHE A CA 1
ATOM 993 C C . PHE A 1 128 ? -9.504 -15.348 -16.074 1.00 60.09 128 PHE A C 1
ATOM 995 O O . PHE A 1 128 ? -9.973 -15.697 -17.180 1.00 60.09 128 PHE A O 1
#

pLDDT: mean 86.44, std 14.4, range [34.47, 96.88]

Organism: NCBI:txid525379

Secondary structure (DSSP, 8-state):
----------PPPHHHHHHHHHHHHHHH-GGGHHHHHHHHHHHHHHHHHHHHHHHHHHHHTTPEEEEEEETTEEEE-BTB-EEEE---GGG-SEEEEEE-SS--HHHHHHHHHHHHHHHHHHHHHHH-

Foldseek 3Di:
DDDDPPDPDQDDFQVVCVVVVLVVVCVVCVVCNVVSVCVVVVLLVLLQQLQVQLVVLLVVLPWAWAWKDRAQWIFGPPPHTDIDGDSDPVCGSIDTDTDDPDCPPVSNVSSVCRSVVRSVVVVVVVVD

Radius of gyration: 17.83 Å; chains: 1; bounding box: 39×32×54 Å

Sequence (128 aa):
MGNGDLGMKKLFSPACGTILGLFLLLIIFPAARETFVLGYLGIMLAVGTHEFGHFLAGYVNGIKPLYLIVGFTKFNFENGFHIQFNNDWMYYGGIYRYKIANYPGKAVLSLLVGGPLISLFGSFALLF